Protein AF-A0AAP0M6N7-F1 (afdb_monomer_lite)

Foldseek 3Di:
DVVVVVLVVVVVVLVVCVVVVDPPRDDPVVNVVVVCVVCVPPVVVVVVVVVVVVPDPDPDDPDDDDPDDDDFDDDDPCLDPVNLCVVLVPQLCVLCVVVVVQVVVCVVVVHDDPVVVVVVVSVVVSVVSNVVSVVVSVVVVVCVRVVVVVVD

Organism: NCBI:txid2935761

Sequence (152 aa):
MFPGICFAIFFVLNALIWGEKSSGAVPFGTMFALVFLWFGISVPLVFVGSYIGFRKPAIEDPVKTNKIPRQIPEQPWYMNPIFSILIGGILPFGAIFIELFFILTSIWLHQFYYLFGFLLLVFLILIVTCAEITIVLYYFQLNIIFGFKKLK

Secondary structure (DSSP, 8-state):
-HHHHHHHHHHHHHHHHHHTT-TTPPPHHHHHHHHHHHHHHHHHHHHHHHHHHHHSPP---SSPPPSSPPPPPPPPGGGSHHHHHHHHHHHHHHHHHHHHHHHHHHHHTT-----HHHHHHHHHHHHHHHHHHHHHHHHHHHHHHHHTTS--

Structure (mmCIF, N/CA/C/O backbone):
data_AF-A0AAP0M6N7-F1
#
_entry.id   AF-A0AAP0M6N7-F1
#
loop_
_atom_site.group_PDB
_atom_site.id
_atom_site.type_symbol
_atom_site.label_atom_id
_atom_site.label_alt_id
_atom_site.label_comp_id
_atom_site.label_asym_id
_atom_site.label_entity_id
_atom_site.label_seq_id
_atom_site.pdbx_PDB_ins_code
_atom_site.Cartn_x
_atom_site.Cartn_y
_atom_site.Cartn_z
_atom_site.occupancy
_atom_site.B_iso_or_equiv
_atom_site.auth_seq_id
_atom_site.auth_comp_id
_atom_site.auth_asym_id
_atom_site.auth_atom_id
_atom_site.pdbx_PDB_model_num
ATOM 1 N N . MET A 1 1 ? -5.442 2.916 -11.448 1.00 62.06 1 MET A N 1
ATOM 2 C CA . MET A 1 1 ? -4.661 4.153 -11.691 1.00 62.06 1 MET A CA 1
ATOM 3 C C . MET A 1 1 ? -3.166 3.866 -11.722 1.00 62.06 1 MET A C 1
ATOM 5 O O . MET A 1 1 ? -2.568 4.082 -12.763 1.00 62.06 1 MET A O 1
ATOM 9 N N . PHE A 1 2 ? -2.585 3.299 -10.658 1.00 75.00 2 PHE A N 1
ATOM 10 C CA . PHE A 1 2 ? -1.144 3.015 -10.580 1.00 75.00 2 PHE A CA 1
ATOM 11 C C . PHE A 1 2 ? -0.561 2.204 -11.764 1.00 75.00 2 PHE A C 1
ATOM 13 O O . PHE A 1 2 ? 0.363 2.705 -12.399 1.00 75.00 2 PHE A O 1
ATOM 20 N N . PRO A 1 3 ? -1.125 1.049 -12.182 1.00 80.75 3 PRO A N 1
ATOM 21 C CA . PRO A 1 3 ? -0.503 0.261 -13.254 1.00 80.75 3 PRO A CA 1
ATOM 22 C C . PRO A 1 3 ? -0.597 0.935 -14.633 1.00 80.75 3 PRO A C 1
ATOM 24 O O . PRO A 1 3 ? 0.304 0.794 -15.452 1.00 80.75 3 PRO A O 1
ATOM 27 N N . GLY A 1 4 ? -1.652 1.724 -14.872 1.00 84.69 4 GLY A N 1
ATOM 28 C CA . GLY A 1 4 ? -1.811 2.483 -16.114 1.00 84.69 4 GLY A CA 1
ATOM 29 C C . GLY A 1 4 ? -0.795 3.617 -16.247 1.00 84.69 4 GLY A C 1
ATOM 30 O O . GLY A 1 4 ? -0.264 3.834 -17.331 1.00 84.69 4 GLY A O 1
ATOM 31 N N . ILE A 1 5 ? -0.470 4.295 -15.139 1.00 89.00 5 ILE A N 1
ATOM 32 C CA . ILE A 1 5 ? 0.568 5.337 -15.115 1.00 89.00 5 ILE A CA 1
A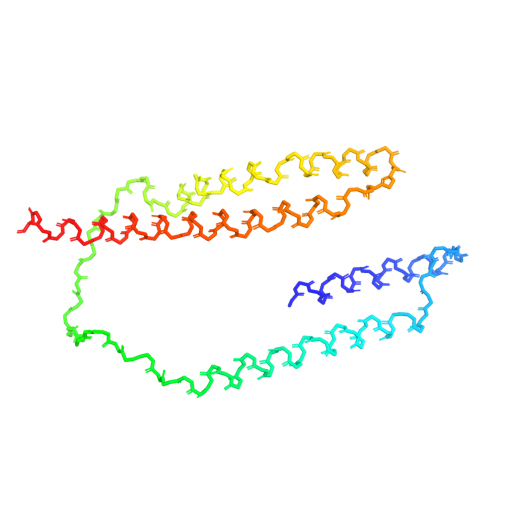TOM 33 C C . ILE A 1 5 ? 1.945 4.713 -15.367 1.00 89.00 5 ILE A C 1
ATOM 35 O O . ILE A 1 5 ? 2.694 5.209 -16.206 1.00 89.00 5 ILE A O 1
ATOM 39 N N . CYS A 1 6 ? 2.261 3.595 -14.705 1.00 86.31 6 CYS A N 1
ATOM 40 C CA . CYS A 1 6 ? 3.510 2.868 -14.939 1.00 86.31 6 CYS A CA 1
ATOM 41 C C . CYS A 1 6 ? 3.644 2.412 -16.397 1.00 86.31 6 CYS A C 1
ATOM 43 O O . CYS A 1 6 ? 4.703 2.593 -16.993 1.00 86.31 6 CYS A O 1
ATOM 45 N N . PHE A 1 7 ? 2.572 1.874 -16.990 1.00 87.38 7 PHE A N 1
ATOM 46 C CA . PHE A 1 7 ? 2.572 1.462 -18.393 1.00 87.38 7 PHE A CA 1
ATOM 47 C C . PHE A 1 7 ? 2.768 2.648 -19.344 1.00 87.38 7 PHE A C 1
ATOM 49 O O . PHE A 1 7 ? 3.532 2.536 -20.296 1.00 87.38 7 PHE A O 1
ATOM 56 N N . ALA A 1 8 ? 2.140 3.797 -19.076 1.00 88.94 8 ALA A N 1
ATOM 57 C CA . ALA A 1 8 ? 2.326 5.002 -19.882 1.00 88.94 8 ALA A CA 1
ATOM 58 C C . ALA A 1 8 ? 3.781 5.499 -19.848 1.00 88.94 8 ALA A C 1
ATOM 60 O O . ALA A 1 8 ? 4.363 5.755 -20.900 1.00 88.94 8 ALA A O 1
ATOM 61 N N . ILE A 1 9 ? 4.392 5.577 -18.659 1.00 90.06 9 ILE A N 1
ATOM 62 C CA . ILE A 1 9 ? 5.808 5.954 -18.507 1.00 90.06 9 ILE A CA 1
ATOM 63 C C . ILE A 1 9 ? 6.705 4.957 -19.248 1.00 90.06 9 ILE A C 1
ATOM 65 O O . ILE A 1 9 ? 7.556 5.361 -20.037 1.00 90.06 9 ILE A O 1
ATOM 69 N N . PHE A 1 10 ? 6.481 3.657 -19.040 1.00 88.69 10 PHE A N 1
ATOM 70 C CA . PHE A 1 10 ? 7.214 2.594 -19.725 1.00 88.69 10 PHE A CA 1
ATOM 71 C C . PHE A 1 10 ? 7.096 2.704 -21.250 1.00 88.69 10 PHE A C 1
ATOM 73 O O . PHE A 1 10 ? 8.098 2.594 -21.949 1.00 88.69 10 PHE A O 1
ATOM 80 N N . PHE A 1 11 ? 5.898 2.973 -21.770 1.00 89.38 11 PHE A N 1
ATOM 81 C CA . PHE A 1 11 ? 5.654 3.119 -23.201 1.00 89.38 11 PHE A CA 1
ATOM 82 C C . PHE A 1 11 ? 6.418 4.306 -23.796 1.00 89.38 11 PHE A C 1
ATOM 84 O O . PHE A 1 11 ? 7.072 4.146 -24.825 1.00 89.38 11 PHE A O 1
ATOM 91 N N . VAL A 1 12 ? 6.393 5.473 -23.138 1.00 91.06 12 VAL A N 1
ATOM 92 C CA . VAL A 1 12 ? 7.145 6.657 -23.593 1.00 91.06 12 VAL A CA 1
ATOM 93 C C . VAL A 1 12 ? 8.647 6.381 -23.586 1.00 91.06 12 VAL A C 1
ATOM 95 O O . VAL A 1 12 ? 9.319 6.638 -24.582 1.00 91.06 12 VAL A O 1
ATOM 98 N N . LEU A 1 13 ? 9.174 5.810 -22.500 1.00 89.44 13 LEU A N 1
ATOM 99 C CA . LEU A 1 13 ? 10.590 5.453 -22.413 1.00 89.44 13 LEU A CA 1
ATOM 100 C C . LEU A 1 13 ? 10.980 4.441 -23.497 1.00 89.44 13 LEU A C 1
ATOM 102 O O . LEU A 1 13 ? 11.992 4.620 -24.169 1.00 89.44 13 LEU A O 1
ATOM 106 N N . ASN A 1 14 ? 10.161 3.415 -23.732 1.00 89.81 14 ASN A N 1
ATOM 107 C CA . ASN A 1 14 ? 10.451 2.413 -24.753 1.00 89.81 14 ASN A CA 1
ATOM 108 C C . ASN A 1 14 ? 10.357 2.976 -26.182 1.00 89.81 14 ASN A C 1
ATOM 110 O O . ASN A 1 14 ? 11.112 2.548 -27.052 1.00 89.81 14 ASN A O 1
ATOM 114 N N . ALA A 1 15 ? 9.491 3.965 -26.426 1.00 87.31 15 ALA A N 1
ATOM 115 C CA . ALA A 1 15 ? 9.431 4.675 -27.703 1.00 87.31 15 ALA A CA 1
ATOM 116 C C . ALA A 1 15 ? 10.715 5.476 -27.987 1.00 87.31 15 ALA A C 1
ATOM 118 O O . ALA A 1 15 ? 11.200 5.464 -29.118 1.00 87.31 15 ALA A O 1
ATOM 119 N N . LEU A 1 16 ? 11.307 6.108 -26.965 1.00 89.38 16 LEU A N 1
ATOM 120 C CA . LEU A 1 16 ? 12.603 6.791 -27.091 1.00 89.38 16 LEU A CA 1
ATOM 121 C C . LEU A 1 16 ? 13.735 5.798 -27.397 1.00 89.38 16 LEU A C 1
ATOM 123 O O . LEU A 1 16 ? 14.536 6.027 -28.299 1.00 89.38 16 LEU A O 1
ATOM 127 N N . ILE A 1 17 ? 13.758 4.657 -26.703 1.00 87.62 17 ILE A N 1
ATOM 128 C CA . ILE A 1 17 ? 14.767 3.598 -26.894 1.00 87.62 17 ILE A CA 1
ATOM 129 C C . ILE A 1 17 ? 14.670 2.975 -28.300 1.00 87.62 17 ILE A C 1
ATOM 131 O O . ILE A 1 17 ? 15.696 2.637 -28.897 1.00 87.62 17 ILE A O 1
ATOM 135 N N . TRP A 1 18 ? 13.460 2.864 -28.864 1.00 86.69 18 TRP A N 1
ATOM 136 C CA . TRP A 1 18 ? 13.269 2.469 -30.265 1.00 86.69 18 TRP A CA 1
ATOM 137 C C . TRP A 1 18 ? 13.862 3.472 -31.257 1.00 86.69 18 TRP A C 1
ATOM 139 O O . TRP A 1 18 ? 14.434 3.045 -32.261 1.00 86.69 18 TRP A O 1
ATOM 149 N N . GLY A 1 19 ? 13.759 4.776 -30.980 1.00 84.69 19 GLY A N 1
ATOM 150 C CA . GLY A 1 19 ? 14.368 5.827 -31.804 1.00 84.69 19 GLY A CA 1
ATOM 151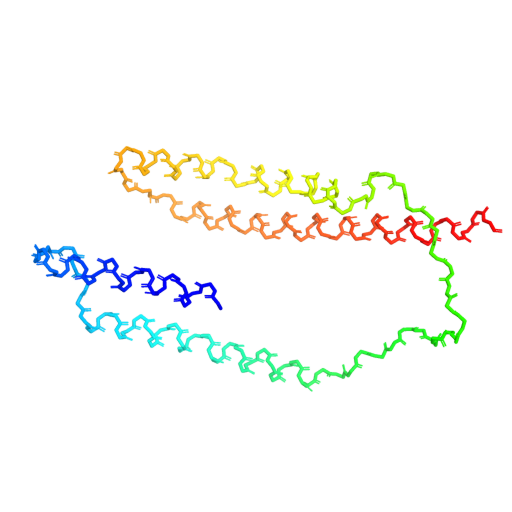 C C . GLY A 1 19 ? 15.889 5.686 -31.910 1.00 84.69 19 GLY A C 1
ATOM 152 O O . GLY A 1 19 ? 16.446 5.7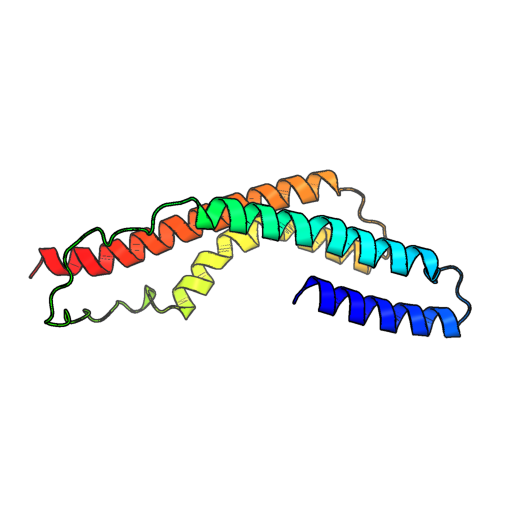97 -33.001 1.00 84.69 19 GLY A O 1
ATOM 153 N N . GLU A 1 20 ? 16.535 5.317 -30.804 1.00 86.62 20 GLU A N 1
ATOM 154 C CA . GLU A 1 20 ? 17.985 5.081 -30.714 1.00 86.62 20 GLU A CA 1
ATOM 155 C C . GLU A 1 20 ? 18.429 3.701 -31.246 1.00 86.62 20 GLU A C 1
ATOM 157 O O . GLU A 1 20 ? 19.606 3.353 -31.168 1.00 86.62 20 GLU A O 1
ATOM 162 N N . LYS A 1 21 ? 17.505 2.882 -31.780 1.00 81.06 21 LYS A N 1
ATOM 163 C CA . LYS A 1 21 ? 17.762 1.506 -32.267 1.00 81.06 21 LYS A CA 1
ATOM 164 C C . LYS A 1 21 ? 18.503 0.618 -31.255 1.00 81.06 21 LYS A C 1
ATOM 166 O O . LYS A 1 21 ? 19.265 -0.272 -31.634 1.00 81.06 21 LYS A O 1
ATOM 171 N N . SER A 1 22 ? 18.277 0.847 -29.966 1.00 79.31 22 SER A N 1
ATOM 172 C CA . SER A 1 22 ? 18.938 0.092 -28.905 1.00 79.31 22 SER A CA 1
ATOM 173 C C . SER A 1 22 ? 18.397 -1.339 -28.819 1.00 79.31 22 SER A C 1
ATOM 175 O O . SER A 1 22 ? 17.194 -1.578 -28.938 1.00 79.31 22 SER A O 1
ATOM 177 N N . SER A 1 23 ? 19.280 -2.304 -28.551 1.00 76.25 23 SER A N 1
ATOM 178 C CA . SER A 1 23 ? 18.926 -3.713 -28.317 1.00 76.25 23 SER A CA 1
ATOM 179 C C . SER A 1 23 ? 18.119 -3.936 -27.032 1.00 76.25 23 SER A C 1
ATOM 181 O O . SER A 1 23 ? 17.545 -5.006 -26.850 1.00 76.25 23 SER A O 1
ATOM 183 N N . GLY A 1 24 ? 18.043 -2.926 -26.158 1.00 76.31 24 GLY A N 1
ATOM 184 C CA . GLY A 1 24 ? 17.190 -2.928 -24.968 1.00 76.31 24 GLY A CA 1
ATOM 185 C C . GLY A 1 24 ? 15.724 -2.583 -25.243 1.00 76.31 24 GLY A C 1
ATOM 186 O O . GLY A 1 24 ? 14.928 -2.571 -24.306 1.00 76.31 24 GLY A O 1
ATOM 187 N N . ALA A 1 25 ? 15.351 -2.278 -26.491 1.00 86.19 25 ALA A N 1
ATOM 188 C CA . ALA A 1 25 ? 13.978 -1.928 -26.822 1.00 86.19 25 ALA A CA 1
ATOM 189 C C . ALA A 1 25 ? 13.058 -3.153 -26.766 1.00 86.19 25 ALA A C 1
ATOM 191 O O . ALA A 1 25 ? 13.267 -4.159 -27.447 1.00 86.19 25 ALA A O 1
ATOM 192 N N . VAL A 1 26 ? 11.987 -3.047 -25.989 1.00 85.50 26 VAL A N 1
ATOM 193 C CA . VAL A 1 26 ? 10.991 -4.107 -25.855 1.00 85.50 26 VAL A CA 1
ATOM 194 C C . VAL A 1 26 ? 10.150 -4.173 -27.139 1.00 85.50 26 VAL A C 1
ATOM 196 O O . VAL A 1 26 ? 9.603 -3.144 -27.537 1.00 85.50 26 VAL A O 1
ATOM 199 N N . PRO A 1 27 ? 10.035 -5.335 -27.813 1.00 87.00 27 PRO A N 1
ATOM 200 C CA . PRO A 1 27 ? 9.299 -5.454 -29.071 1.00 87.00 27 PRO A CA 1
ATOM 201 C C . PRO A 1 27 ? 7.787 -5.236 -28.896 1.00 87.00 27 PRO A C 1
ATOM 203 O O . PRO A 1 27 ? 7.214 -5.448 -27.831 1.00 87.00 27 PRO A O 1
ATOM 206 N N . PHE A 1 28 ? 7.095 -4.846 -29.969 1.00 83.81 28 PHE A N 1
ATOM 207 C CA . PHE A 1 28 ? 5.667 -4.504 -29.894 1.00 83.81 28 PHE A CA 1
ATOM 208 C C . PHE A 1 28 ? 4.792 -5.674 -29.401 1.00 83.81 28 PHE A C 1
ATOM 210 O O . PHE A 1 28 ? 3.847 -5.478 -28.639 1.00 83.81 28 PHE A O 1
ATOM 217 N N . GLY A 1 29 ? 5.144 -6.912 -29.767 1.00 86.56 29 GLY A N 1
ATOM 218 C CA . GLY A 1 29 ? 4.419 -8.107 -29.327 1.00 86.56 29 GLY A CA 1
ATOM 219 C C . GLY A 1 29 ? 4.446 -8.322 -27.809 1.00 86.56 29 GLY A C 1
ATOM 220 O O . GLY A 1 29 ? 3.427 -8.687 -27.224 1.00 86.56 29 GLY A O 1
ATOM 221 N N . THR A 1 30 ? 5.569 -8.042 -27.142 1.00 88.50 30 THR A N 1
ATOM 222 C CA . THR A 1 30 ? 5.660 -8.169 -25.678 1.00 88.50 30 THR A CA 1
ATOM 223 C C . THR A 1 30 ? 4.922 -7.038 -24.969 1.00 88.50 30 THR A C 1
ATOM 225 O O . THR A 1 30 ? 4.333 -7.287 -23.921 1.00 88.50 30 THR A O 1
ATOM 228 N N . MET A 1 31 ? 4.843 -5.833 -25.548 1.00 86.12 31 MET A N 1
ATOM 229 C CA . MET A 1 31 ? 3.961 -4.780 -25.019 1.00 86.12 31 MET A CA 1
ATOM 230 C C . MET A 1 31 ? 2.498 -5.221 -25.001 1.00 86.12 31 MET A C 1
ATOM 232 O O . MET A 1 31 ? 1.811 -5.053 -23.995 1.00 86.12 31 MET A O 1
ATOM 236 N N . PHE A 1 32 ? 2.027 -5.812 -26.100 1.00 87.75 32 PHE A N 1
ATOM 237 C CA . PHE A 1 32 ? 0.661 -6.316 -26.187 1.00 87.75 32 PHE A CA 1
ATOM 238 C C . PHE A 1 32 ? 0.412 -7.441 -25.175 1.00 87.75 32 PHE A C 1
ATOM 240 O O . PHE A 1 32 ? -0.608 -7.434 -24.488 1.00 87.75 32 PHE A O 1
ATOM 247 N N . ALA A 1 33 ? 1.376 -8.355 -25.016 1.00 89.94 33 ALA A N 1
ATOM 248 C CA . ALA A 1 33 ? 1.315 -9.411 -24.009 1.00 89.94 33 ALA A CA 1
ATOM 249 C C . ALA A 1 33 ? 1.239 -8.855 -22.576 1.00 89.94 33 ALA A C 1
ATOM 251 O O . ALA A 1 33 ? 0.458 -9.362 -21.775 1.00 89.94 33 ALA A O 1
ATOM 252 N N . LEU A 1 34 ? 1.987 -7.792 -22.254 1.00 86.88 34 LEU A N 1
ATOM 253 C CA . LEU A 1 34 ? 1.933 -7.133 -20.942 1.00 86.88 34 LEU A CA 1
ATOM 254 C C . LEU A 1 34 ? 0.556 -6.521 -20.660 1.00 86.88 34 LEU A C 1
ATOM 256 O O . LEU A 1 34 ? 0.030 -6.683 -19.559 1.00 86.88 34 LEU A O 1
ATOM 260 N N . VAL A 1 35 ? -0.054 -5.863 -21.650 1.00 88.06 35 VAL A N 1
ATOM 261 C CA . VAL A 1 35 ? -1.419 -5.322 -21.529 1.00 88.06 35 VAL A CA 1
ATOM 262 C C . VAL A 1 35 ? -2.424 -6.452 -21.316 1.00 88.06 35 VAL A C 1
ATOM 264 O O . VAL A 1 35 ? -3.243 -6.385 -20.398 1.00 88.06 35 VAL A O 1
ATOM 267 N N . PHE A 1 36 ? -2.338 -7.516 -22.115 1.00 90.62 36 PHE A N 1
ATOM 268 C CA . PHE A 1 36 ? -3.220 -8.676 -21.989 1.00 90.62 36 PHE A CA 1
ATOM 269 C C . PHE A 1 36 ? -3.078 -9.380 -20.643 1.00 90.62 36 PHE A C 1
ATOM 271 O O . PHE A 1 36 ? -4.085 -9.722 -20.035 1.00 90.62 36 PHE A O 1
ATOM 278 N N . LEU A 1 37 ? -1.854 -9.561 -20.150 1.00 90.12 37 LEU A N 1
ATOM 279 C CA . LEU A 1 37 ? -1.593 -10.133 -18.831 1.00 90.12 37 LEU A CA 1
ATOM 280 C C . LEU A 1 37 ? -2.182 -9.246 -17.726 1.00 90.12 37 LEU A C 1
ATOM 282 O O . LEU A 1 37 ? -2.849 -9.739 -16.817 1.00 90.12 37 LEU A O 1
ATOM 286 N N . TRP A 1 38 ? -1.990 -7.929 -17.827 1.00 87.44 38 TRP A N 1
ATOM 287 C CA . TRP A 1 38 ? -2.508 -6.981 -16.847 1.00 87.44 38 TRP A CA 1
ATOM 288 C C . TRP A 1 38 ? -4.042 -7.006 -16.767 1.00 87.44 38 TRP A C 1
ATOM 290 O O . TRP A 1 38 ? -4.594 -7.185 -15.674 1.00 87.44 38 TRP A O 1
ATOM 300 N N . PHE A 1 39 ? -4.744 -6.874 -17.896 1.00 89.81 39 PHE A N 1
ATOM 301 C CA . PHE A 1 39 ? -6.209 -6.956 -17.919 1.00 89.81 39 PHE A CA 1
ATOM 302 C C . PHE A 1 39 ? -6.707 -8.370 -17.609 1.00 89.81 39 PHE A C 1
ATOM 304 O O . PHE A 1 39 ? -7.667 -8.525 -16.856 1.00 89.81 39 PHE A O 1
ATOM 311 N N . GLY A 1 40 ? -6.026 -9.393 -18.121 1.00 91.88 40 GLY A N 1
ATOM 312 C CA . GLY A 1 40 ? -6.360 -10.803 -17.937 1.00 91.88 40 GLY A CA 1
ATOM 313 C C . GLY A 1 40 ? -6.309 -11.264 -16.485 1.00 91.88 40 GLY A C 1
ATOM 314 O O . GLY A 1 40 ? -7.045 -12.172 -16.130 1.00 91.88 40 GLY A O 1
ATOM 315 N N . ILE A 1 41 ? -5.511 -10.620 -15.628 1.00 91.06 41 ILE A N 1
ATOM 316 C CA . ILE A 1 41 ? -5.520 -10.870 -14.178 1.00 91.06 41 ILE A CA 1
ATOM 317 C C . ILE A 1 41 ? -6.483 -9.910 -13.467 1.00 91.06 41 ILE A C 1
ATOM 319 O O . ILE A 1 41 ? -7.294 -10.336 -12.644 1.00 91.06 41 ILE A O 1
ATOM 323 N N . SER A 1 42 ? -6.428 -8.612 -13.781 1.00 88.81 42 SER A N 1
ATOM 324 C CA . SER A 1 42 ? -7.169 -7.593 -13.022 1.00 88.81 42 SER A CA 1
ATOM 325 C C . SER A 1 42 ? -8.684 -7.710 -13.190 1.00 88.81 42 SER A C 1
ATOM 327 O O . SER A 1 42 ? -9.420 -7.611 -12.210 1.00 88.81 42 SER A O 1
ATOM 329 N N . VAL A 1 43 ? -9.164 -7.920 -14.419 1.00 91.38 43 VAL A N 1
ATOM 330 C CA . VAL A 1 43 ? -10.601 -7.984 -14.730 1.00 91.38 43 VAL A CA 1
ATOM 331 C C . VAL A 1 43 ? -11.289 -9.151 -14.017 1.00 91.38 43 VAL A C 1
ATOM 333 O O . VAL A 1 43 ? -12.257 -8.890 -13.298 1.00 91.38 43 VAL A O 1
ATOM 336 N N . PRO A 1 44 ? -10.823 -10.413 -14.132 1.00 93.38 44 PRO A N 1
ATOM 337 C CA . PRO A 1 44 ? -11.465 -11.507 -13.413 1.00 93.38 44 PRO A CA 1
ATOM 338 C C . PRO A 1 44 ? -11.344 -11.346 -11.901 1.00 93.38 44 PRO A C 1
ATOM 340 O O . PRO A 1 44 ? -12.301 -11.649 -11.200 1.00 93.38 44 PRO A O 1
ATOM 343 N N . LEU A 1 45 ? -10.232 -10.814 -11.382 1.00 91.81 45 LEU A N 1
ATOM 344 C CA . LEU A 1 45 ? -10.084 -10.594 -9.943 1.00 91.81 45 LEU A CA 1
ATOM 345 C C . LEU A 1 45 ? -11.117 -9.588 -9.405 1.00 91.81 45 LEU A C 1
ATOM 347 O O . LEU A 1 45 ? -11.741 -9.839 -8.375 1.00 91.81 45 LEU A O 1
ATOM 351 N N . VAL A 1 46 ? -11.355 -8.484 -10.123 1.00 92.25 46 VAL A N 1
ATOM 352 C CA . VAL A 1 46 ? -12.404 -7.504 -9.785 1.00 92.25 46 VAL A CA 1
ATOM 353 C C . VAL A 1 46 ? -13.797 -8.120 -9.919 1.00 92.25 46 VAL A C 1
ATOM 355 O O . VAL A 1 46 ? -14.658 -7.894 -9.065 1.00 92.25 46 VAL A O 1
ATOM 358 N N . PHE A 1 47 ? -14.033 -8.930 -10.953 1.00 94.31 47 PHE A N 1
ATOM 359 C CA . PHE A 1 47 ? -15.316 -9.604 -11.140 1.00 94.31 47 PHE A CA 1
ATOM 360 C C . PHE A 1 47 ? -15.601 -10.612 -10.017 1.00 94.31 47 PHE A C 1
ATOM 362 O O . PHE A 1 47 ? -16.682 -10.601 -9.440 1.00 94.31 47 PHE A O 1
ATOM 369 N N . VAL A 1 48 ? -14.614 -11.423 -9.628 1.00 95.12 48 VAL A N 1
ATOM 370 C CA . VAL A 1 48 ? -14.716 -12.352 -8.492 1.00 95.12 48 VAL A CA 1
ATOM 371 C C . VAL A 1 48 ? -14.944 -11.588 -7.188 1.00 95.12 48 VAL A C 1
ATOM 373 O O . VAL A 1 48 ? -15.848 -11.931 -6.426 1.00 95.12 48 VAL A O 1
ATOM 376 N N . GLY A 1 49 ? -14.174 -10.524 -6.941 1.00 92.69 49 GLY A N 1
ATOM 377 C CA . GLY A 1 49 ? -14.320 -9.695 -5.744 1.00 92.69 49 GLY A CA 1
ATOM 378 C C . GLY A 1 49 ? -15.705 -9.053 -5.638 1.00 92.69 49 GLY A C 1
ATOM 379 O O . GLY A 1 49 ? -16.339 -9.121 -4.585 1.00 92.69 49 GLY A O 1
ATOM 380 N N . SER A 1 50 ? -16.211 -8.491 -6.738 1.00 93.12 50 SER A N 1
ATOM 381 C CA . SER A 1 50 ? -17.555 -7.903 -6.788 1.00 93.12 50 SER A CA 1
ATOM 382 C C . SER A 1 50 ? -18.653 -8.957 -6.656 1.00 93.12 50 SER A C 1
ATOM 384 O O . SER A 1 50 ? -19.566 -8.764 -5.860 1.00 93.12 50 SER A O 1
ATOM 386 N N . TYR A 1 51 ? -18.544 -10.101 -7.338 1.00 94.81 51 TYR A N 1
ATOM 387 C CA . TYR A 1 51 ? -19.499 -11.206 -7.221 1.00 94.81 51 TYR A CA 1
ATOM 388 C C . TYR A 1 51 ? -19.629 -11.703 -5.774 1.00 94.81 51 TYR A C 1
ATOM 390 O O . TYR A 1 51 ? -20.739 -11.875 -5.272 1.00 94.81 51 TYR A O 1
ATOM 398 N N . ILE A 1 52 ? -18.505 -11.886 -5.073 1.00 94.44 52 ILE A N 1
ATOM 399 C CA . ILE A 1 52 ? -18.508 -12.258 -3.650 1.00 94.44 52 ILE A CA 1
ATOM 400 C C . ILE A 1 52 ? -19.094 -11.125 -2.798 1.00 94.44 52 ILE A C 1
ATOM 402 O O . ILE A 1 52 ? -19.880 -11.392 -1.891 1.00 94.44 52 ILE A O 1
ATOM 406 N N . GLY A 1 53 ? -18.742 -9.871 -3.095 1.00 89.88 53 GLY A N 1
ATOM 407 C CA . GLY A 1 53 ? -19.247 -8.688 -2.397 1.00 89.88 53 GLY A CA 1
ATOM 408 C C . GLY A 1 53 ? -20.768 -8.549 -2.469 1.00 89.88 53 GLY A C 1
ATOM 409 O O . GLY A 1 53 ? -21.405 -8.383 -1.435 1.00 89.88 53 GLY A O 1
ATOM 410 N N . PHE A 1 54 ? -21.361 -8.703 -3.656 1.00 90.06 54 PHE A N 1
ATOM 411 C CA . PHE A 1 54 ? -22.812 -8.597 -3.866 1.00 90.06 54 PHE A CA 1
ATOM 412 C C . PHE A 1 54 ? -23.615 -9.741 -3.242 1.00 90.06 54 PHE A C 1
ATOM 414 O O . PHE A 1 54 ? -24.806 -9.584 -2.986 1.00 90.06 54 PHE A O 1
ATOM 421 N N . ARG A 1 55 ? -22.987 -10.895 -2.990 1.00 88.94 55 ARG A N 1
ATOM 422 C CA . ARG A 1 55 ? -23.633 -12.018 -2.295 1.00 88.94 55 ARG A CA 1
ATOM 423 C C . ARG A 1 55 ? -23.640 -11.864 -0.778 1.00 88.94 55 ARG A C 1
ATOM 425 O O . ARG A 1 55 ? -24.357 -12.613 -0.115 1.00 88.94 55 ARG A O 1
ATOM 432 N N . LYS A 1 56 ? -22.845 -10.949 -0.214 1.00 88.06 56 LYS A N 1
ATOM 433 C CA . LYS A 1 56 ? -22.896 -10.671 1.222 1.00 88.06 56 LYS A CA 1
ATOM 434 C C . LYS A 1 56 ? -24.126 -9.810 1.526 1.00 88.06 56 LYS A C 1
ATOM 436 O O . LYS A 1 56 ? -24.382 -8.859 0.789 1.00 88.06 56 LYS A O 1
ATOM 441 N N . PRO A 1 57 ? -24.887 -10.126 2.590 1.00 86.38 57 PRO A N 1
ATOM 442 C CA . PRO A 1 57 ? -25.980 -9.265 3.021 1.00 86.38 57 PRO A CA 1
ATOM 443 C C . PRO A 1 57 ? -25.439 -7.869 3.337 1.00 86.38 57 PRO A C 1
ATOM 445 O O . PRO A 1 57 ? -24.290 -7.726 3.771 1.00 86.38 57 PRO A O 1
ATOM 448 N N . ALA A 1 58 ? -26.268 -6.848 3.111 1.00 82.19 58 ALA A N 1
ATOM 449 C CA . ALA A 1 58 ? -25.943 -5.495 3.535 1.00 82.19 58 ALA A CA 1
ATOM 450 C C . ALA A 1 58 ? -25.617 -5.517 5.033 1.00 82.19 58 ALA A C 1
ATOM 452 O O . ALA A 1 58 ? -26.330 -6.146 5.814 1.00 82.19 58 ALA A O 1
ATOM 453 N N . ILE A 1 59 ? -24.511 -4.877 5.417 1.00 81.19 59 ILE A N 1
ATOM 454 C CA . ILE A 1 59 ? -24.158 -4.735 6.827 1.00 81.19 59 ILE A CA 1
ATOM 455 C C . ILE A 1 59 ? -25.268 -3.905 7.466 1.00 81.19 59 ILE A C 1
ATOM 457 O O . ILE A 1 59 ? -25.425 -2.729 7.145 1.00 81.19 59 ILE A O 1
ATOM 461 N N . GLU A 1 60 ? -26.062 -4.542 8.322 1.00 81.81 60 GLU A N 1
ATOM 462 C CA . GLU A 1 60 ? -27.046 -3.839 9.131 1.00 81.81 60 GLU A CA 1
ATOM 463 C C . GLU A 1 60 ? -26.313 -3.001 10.176 1.00 81.81 60 GLU A C 1
ATOM 465 O O . GLU A 1 60 ? -25.335 -3.452 10.785 1.00 81.81 60 GLU A O 1
ATOM 470 N N . ASP A 1 61 ? -26.781 -1.771 10.379 1.00 78.88 61 ASP A N 1
ATOM 471 C CA . ASP A 1 61 ? -26.213 -0.907 11.399 1.00 78.88 61 ASP A CA 1
ATOM 472 C C . ASP A 1 61 ? -26.346 -1.594 12.766 1.00 78.88 61 ASP A C 1
ATOM 474 O O . ASP A 1 61 ? -27.457 -1.934 13.184 1.00 78.88 61 ASP A O 1
ATOM 478 N N . PRO A 1 62 ? -25.243 -1.772 13.516 1.00 78.38 62 PRO A N 1
ATOM 479 C CA . PRO A 1 62 ? -25.255 -2.537 14.763 1.00 7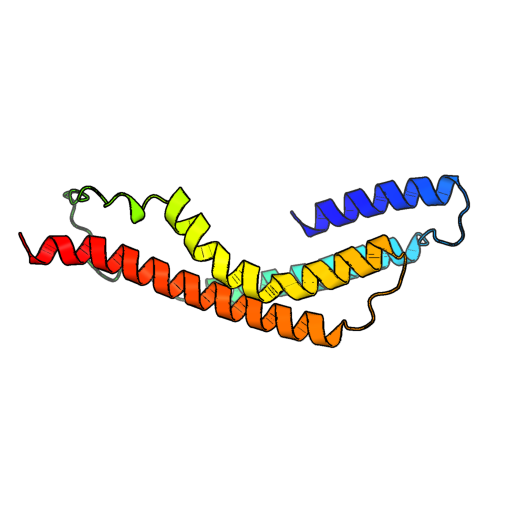8.38 62 PRO A CA 1
ATOM 480 C C . PRO A 1 62 ? -26.109 -1.882 15.860 1.00 78.38 62 PRO A C 1
ATOM 482 O O . PRO A 1 62 ? -26.323 -2.469 16.920 1.00 78.38 62 PRO A O 1
ATOM 485 N N . VAL A 1 63 ? -26.579 -0.650 15.640 1.00 76.88 63 VAL A N 1
ATOM 486 C CA . VAL A 1 63 ? -27.391 0.123 16.576 1.00 76.88 63 VAL A CA 1
ATOM 487 C C . VAL A 1 63 ? -28.388 1.015 15.839 1.00 76.88 63 VAL A C 1
ATOM 489 O O . VAL A 1 63 ? -28.085 1.596 14.800 1.00 76.88 63 VAL A O 1
ATOM 492 N N . LYS A 1 64 ? -29.566 1.215 16.441 1.00 75.31 64 LYS A N 1
ATOM 493 C CA . LYS A 1 64 ? -30.529 2.225 15.984 1.00 75.31 64 LYS A CA 1
ATOM 494 C C . LYS A 1 64 ? -29.898 3.619 16.081 1.00 75.31 64 LYS A C 1
ATOM 496 O O . LYS A 1 64 ? -29.480 4.043 17.162 1.00 75.31 64 LYS A O 1
ATOM 501 N N . THR A 1 65 ? -29.849 4.346 14.969 1.00 72.50 65 THR A N 1
ATOM 502 C CA . THR A 1 65 ? -29.333 5.719 14.930 1.00 72.50 65 THR A CA 1
ATOM 503 C C . THR A 1 65 ? -30.264 6.660 15.695 1.00 72.50 65 THR A C 1
ATOM 505 O O . THR A 1 65 ? -31.466 6.709 15.434 1.00 72.50 65 THR A O 1
ATOM 508 N N . ASN A 1 66 ? -29.718 7.437 16.631 1.00 73.69 66 ASN A N 1
ATOM 509 C CA . ASN A 1 66 ? -30.464 8.504 17.297 1.00 73.69 66 ASN A CA 1
ATOM 510 C C . ASN A 1 66 ? -30.549 9.735 16.381 1.00 73.69 66 ASN A C 1
ATOM 512 O O . ASN A 1 66 ? -29.551 10.110 15.773 1.00 73.69 66 ASN A O 1
ATOM 516 N N . LYS A 1 67 ? -31.716 10.391 16.317 1.00 78.88 67 LYS A N 1
ATOM 517 C CA . LYS A 1 67 ? -31.924 11.599 15.489 1.00 78.88 67 LYS A CA 1
ATOM 518 C C . LYS A 1 67 ? -31.185 12.838 16.014 1.00 78.88 67 LYS A C 1
ATOM 520 O O . LYS A 1 67 ? -31.028 13.806 15.281 1.00 78.88 67 LYS A O 1
ATOM 525 N N . ILE A 1 68 ? -30.747 12.814 17.274 1.00 77.88 68 ILE A N 1
ATOM 526 C CA . ILE A 1 68 ? -29.971 13.894 17.886 1.00 77.88 68 ILE A CA 1
ATOM 527 C C . ILE A 1 68 ? -28.479 13.594 17.666 1.00 77.88 68 ILE A C 1
ATOM 529 O O . ILE A 1 68 ? -28.000 12.567 18.167 1.00 77.88 68 ILE A O 1
ATOM 533 N N . PRO A 1 69 ? -27.734 14.451 16.938 1.00 72.81 69 PRO A N 1
ATOM 534 C CA . PRO A 1 69 ? -26.308 14.256 16.727 1.00 72.81 69 PRO A CA 1
ATOM 535 C C . PRO A 1 69 ? -25.582 14.320 18.071 1.00 72.81 69 PRO A C 1
ATOM 537 O O . PRO A 1 69 ? -25.770 15.235 18.872 1.00 72.81 69 PRO A O 1
ATOM 540 N N . ARG A 1 70 ? -24.751 13.315 18.339 1.00 69.75 70 ARG A N 1
ATOM 541 C CA . ARG A 1 70 ? -23.913 13.295 19.540 1.00 69.75 70 ARG A CA 1
ATOM 542 C C . ARG A 1 70 ? -22.811 14.343 19.386 1.00 69.75 70 ARG A C 1
ATOM 544 O O . ARG A 1 70 ? -22.142 14.364 18.358 1.00 69.75 70 ARG A O 1
ATOM 551 N N . GLN A 1 71 ? -22.595 15.161 20.413 1.00 73.06 71 GLN A N 1
ATOM 552 C CA . GLN A 1 71 ? -21.446 16.066 20.454 1.00 73.06 71 GLN A CA 1
ATOM 553 C C . GLN A 1 71 ? -20.148 15.246 20.501 1.00 73.06 71 GLN A C 1
ATOM 555 O O . GLN A 1 71 ? -20.021 14.319 21.307 1.00 73.06 71 GLN A O 1
ATOM 560 N N . ILE A 1 72 ? -19.216 15.561 19.599 1.00 73.44 72 ILE A N 1
ATOM 561 C CA . ILE A 1 72 ? -17.891 14.939 19.535 1.00 73.44 72 ILE A CA 1
ATOM 562 C C . ILE A 1 72 ? -17.000 15.693 20.531 1.00 73.44 72 ILE A C 1
ATOM 564 O O . ILE A 1 72 ? -16.915 16.918 20.430 1.00 73.44 72 ILE A O 1
ATOM 568 N N . PRO A 1 73 ? -16.381 15.010 21.509 1.00 79.31 73 PRO A N 1
ATOM 569 C CA . PRO A 1 73 ? -15.478 15.665 22.447 1.00 79.31 73 PRO A CA 1
ATOM 570 C C . PRO A 1 73 ? -14.241 16.201 21.717 1.00 79.31 73 PRO A C 1
ATOM 572 O O . PRO A 1 73 ? -13.828 15.646 20.696 1.00 79.31 73 PRO A O 1
ATOM 575 N N . GLU A 1 74 ? -13.630 17.253 22.259 1.00 80.06 74 GLU A N 1
ATOM 576 C CA . GLU A 1 74 ? -12.351 17.748 21.749 1.00 80.06 74 GLU A CA 1
ATOM 577 C C . GLU A 1 74 ? -11.288 16.650 21.852 1.00 80.06 74 GLU A C 1
ATOM 579 O O . GLU A 1 74 ? -11.094 16.035 22.905 1.00 80.06 74 GLU A O 1
ATOM 584 N N . GLN A 1 75 ? -10.634 16.364 20.727 1.00 76.25 75 GLN A N 1
ATOM 585 C CA . GLN A 1 75 ? -9.615 15.328 20.660 1.00 76.25 75 GLN A CA 1
ATOM 586 C C . GLN A 1 75 ? -8.277 15.863 21.187 1.00 76.25 75 GLN A C 1
ATOM 588 O O . GLN A 1 75 ? -7.915 17.005 20.899 1.00 76.25 75 GLN A O 1
ATOM 593 N N . PRO A 1 76 ? -7.509 15.047 21.928 1.00 82.38 76 PRO A N 1
ATOM 594 C CA . PRO A 1 76 ? -6.186 15.439 22.387 1.00 82.38 76 PRO A CA 1
ATOM 595 C C . PRO A 1 76 ? -5.218 15.624 21.208 1.00 82.38 76 PRO A C 1
ATOM 597 O O . PRO A 1 76 ? -5.342 14.978 20.169 1.00 82.38 76 PRO A O 1
ATOM 600 N N . TRP A 1 77 ? -4.209 16.476 21.390 1.00 82.62 77 TRP A N 1
ATOM 601 C CA . TRP A 1 77 ? -3.269 16.894 20.339 1.00 82.62 77 TRP A CA 1
ATOM 602 C C . TRP A 1 77 ? -2.563 15.735 19.609 1.00 82.62 77 TRP A C 1
ATOM 604 O O . TRP A 1 77 ? -2.348 15.811 18.401 1.00 82.62 77 TRP A O 1
ATOM 614 N N . TYR A 1 78 ? -2.242 14.646 20.312 1.00 80.12 78 TYR A N 1
ATOM 615 C CA . TYR A 1 78 ? -1.560 13.475 19.747 1.00 80.12 78 TYR A CA 1
ATOM 616 C C . TYR A 1 78 ? -2.468 12.611 18.854 1.00 80.12 78 TYR A C 1
ATOM 618 O O . TYR A 1 78 ? -1.977 11.738 18.148 1.00 80.12 78 TYR A O 1
ATOM 626 N N . MET A 1 79 ? -3.782 12.856 18.847 1.00 80.25 79 MET A N 1
ATOM 627 C CA . MET A 1 79 ? -4.734 12.217 17.928 1.00 80.25 79 MET A CA 1
ATOM 628 C C . MET A 1 79 ? -4.957 13.018 16.644 1.00 80.25 79 MET A C 1
ATOM 630 O O . MET A 1 79 ? -5.762 12.626 15.801 1.00 80.25 79 MET A O 1
ATOM 634 N N . ASN A 1 80 ? -4.242 14.131 16.459 1.00 85.69 80 ASN A N 1
ATOM 635 C CA . ASN A 1 80 ? -4.298 14.855 15.201 1.00 85.69 80 ASN A CA 1
ATOM 636 C C . ASN A 1 80 ? -3.872 13.914 14.050 1.00 85.69 80 ASN A C 1
ATOM 638 O O . ASN A 1 80 ? -2.839 13.242 14.181 1.00 85.69 80 ASN A O 1
ATOM 642 N N . PRO A 1 81 ? -4.623 13.859 12.930 1.00 84.38 81 PRO A N 1
ATOM 643 C CA . PRO A 1 81 ? -4.339 12.950 11.821 1.00 84.38 81 PRO A CA 1
ATOM 644 C C . PRO A 1 81 ? -2.887 13.002 11.352 1.00 84.38 81 PRO A C 1
ATOM 646 O O . PRO A 1 81 ? -2.286 11.965 11.097 1.00 84.38 81 PRO A O 1
ATOM 649 N N . ILE A 1 82 ? -2.290 14.195 11.313 1.00 88.38 82 ILE A N 1
ATOM 650 C CA . ILE A 1 82 ? -0.901 14.380 10.877 1.00 88.38 82 ILE A CA 1
ATOM 651 C C . ILE A 1 82 ? 0.065 13.647 11.815 1.00 88.38 82 ILE A C 1
ATOM 653 O O . ILE A 1 82 ? 0.934 12.908 11.359 1.00 88.38 82 ILE A O 1
ATOM 657 N N . PHE A 1 83 ? -0.109 13.805 13.128 1.00 88.69 83 PHE A N 1
ATOM 658 C CA . PHE A 1 83 ? 0.749 13.157 14.121 1.00 88.69 83 PHE A CA 1
ATOM 659 C C . PHE A 1 83 ? 0.567 11.635 14.115 1.00 88.69 83 PHE A C 1
ATOM 661 O O . PHE A 1 83 ? 1.546 10.891 14.135 1.00 88.69 83 PHE A O 1
ATOM 668 N N . SER A 1 84 ? -0.681 11.172 14.012 1.00 88.06 84 SER A N 1
ATOM 669 C CA . SER A 1 84 ? -1.004 9.740 13.968 1.00 88.06 84 SER A CA 1
ATOM 670 C C . SER A 1 84 ? -0.430 9.054 12.725 1.00 88.06 84 SER A C 1
ATOM 672 O O . SER A 1 84 ? 0.089 7.945 12.827 1.00 88.06 84 SER A O 1
ATOM 674 N N . ILE A 1 85 ? -0.462 9.724 11.567 1.00 89.81 85 ILE A N 1
ATOM 675 C CA . ILE A 1 85 ? 0.143 9.223 10.324 1.00 89.81 85 ILE A CA 1
ATOM 676 C C . ILE A 1 85 ? 1.663 9.120 10.467 1.00 89.81 85 ILE A C 1
ATOM 678 O O . ILE A 1 85 ? 2.237 8.095 10.104 1.00 89.81 85 ILE A O 1
ATOM 682 N N . LEU A 1 86 ? 2.315 10.152 11.014 1.00 90.88 86 LEU A N 1
ATOM 683 C CA . LEU A 1 86 ? 3.769 10.155 11.184 1.00 90.88 86 LEU A CA 1
ATOM 684 C C . LEU A 1 86 ? 4.227 9.046 12.131 1.00 90.88 86 LEU A C 1
ATOM 686 O O . LEU A 1 86 ? 5.094 8.261 11.765 1.00 90.88 86 LEU A O 1
ATOM 690 N N . ILE A 1 87 ? 3.621 8.937 13.315 1.00 89.44 87 ILE A N 1
ATOM 691 C CA . ILE A 1 87 ? 4.002 7.919 14.302 1.00 89.44 87 ILE A CA 1
ATOM 692 C C . ILE A 1 87 ? 3.648 6.510 13.819 1.00 89.44 87 ILE A C 1
ATOM 694 O O . ILE A 1 87 ? 4.468 5.600 13.935 1.00 89.44 87 ILE A O 1
ATOM 698 N N . GLY A 1 88 ? 2.463 6.330 13.231 1.00 89.94 88 GLY A N 1
ATOM 699 C CA . GLY A 1 88 ? 2.046 5.047 12.669 1.00 89.94 88 GLY A CA 1
ATOM 700 C C . GLY A 1 88 ? 2.954 4.573 11.535 1.00 89.94 88 GLY A C 1
ATOM 701 O O . GLY A 1 88 ? 3.252 3.387 11.435 1.00 89.94 88 GLY A O 1
ATOM 702 N N . GLY A 1 89 ? 3.444 5.496 10.705 1.00 91.56 89 GLY A N 1
ATOM 703 C CA . GLY A 1 89 ? 4.289 5.181 9.555 1.00 91.56 89 GLY A CA 1
ATOM 704 C C . GLY A 1 89 ? 5.714 4.737 9.900 1.00 91.56 89 GLY A C 1
ATOM 705 O O . GLY A 1 89 ? 6.338 4.068 9.078 1.00 91.56 89 GLY A O 1
ATOM 706 N N . ILE A 1 90 ? 6.230 5.051 11.096 1.00 93.81 90 ILE A N 1
ATOM 707 C CA . ILE A 1 90 ? 7.618 4.731 11.485 1.00 93.81 90 ILE A CA 1
ATOM 708 C C . ILE A 1 90 ? 7.872 3.220 11.482 1.00 93.81 90 ILE A C 1
ATOM 710 O O . ILE A 1 90 ? 8.926 2.780 11.028 1.00 93.81 90 ILE A O 1
ATOM 714 N N . LEU A 1 91 ? 6.917 2.419 11.962 1.00 89.94 91 LEU A N 1
ATOM 715 C CA . LEU A 1 91 ? 7.085 0.967 12.074 1.00 89.94 91 LEU A CA 1
ATOM 716 C C . LEU A 1 91 ? 7.096 0.260 10.703 1.00 89.94 91 LEU A C 1
ATOM 718 O O . LEU A 1 91 ? 8.071 -0.441 10.420 1.00 89.94 91 LEU A O 1
ATOM 722 N N . PRO A 1 92 ? 6.113 0.486 9.808 1.00 93.62 92 PRO A N 1
ATOM 723 C CA . PRO A 1 92 ? 6.166 -0.019 8.435 1.00 93.62 92 PRO A CA 1
ATOM 724 C C . PRO A 1 92 ? 7.379 0.500 7.652 1.00 93.62 92 PRO A C 1
ATOM 726 O O . PRO A 1 92 ? 7.977 -0.245 6.878 1.00 93.62 92 PRO A O 1
ATOM 729 N N . PHE A 1 93 ? 7.785 1.757 7.872 1.00 92.50 93 PHE A N 1
ATOM 730 C CA . PHE A 1 93 ? 8.996 2.309 7.263 1.00 92.50 93 PHE A CA 1
ATOM 731 C C . PHE A 1 93 ? 10.249 1.564 7.731 1.00 92.50 93 PHE A C 1
ATOM 733 O O . PHE A 1 93 ? 11.057 1.154 6.903 1.00 92.50 93 PHE A O 1
ATOM 740 N N . GLY A 1 94 ? 10.385 1.326 9.037 1.00 91.88 94 GLY A N 1
ATOM 741 C CA . GLY A 1 94 ? 11.491 0.553 9.600 1.00 91.88 94 GLY A CA 1
ATOM 742 C C . GLY A 1 94 ? 11.560 -0.871 9.045 1.00 91.88 94 GLY A C 1
ATOM 743 O O . GLY A 1 94 ? 12.650 -1.346 8.733 1.00 91.88 94 GLY A O 1
ATOM 744 N N . ALA A 1 95 ? 10.409 -1.520 8.843 1.00 92.06 95 ALA A N 1
ATOM 745 C CA . ALA A 1 95 ? 10.334 -2.876 8.299 1.00 92.06 95 ALA A CA 1
ATOM 746 C C . ALA A 1 95 ? 10.910 -2.995 6.875 1.00 92.06 95 ALA A C 1
ATOM 748 O O . ALA A 1 95 ? 11.511 -4.014 6.549 1.00 92.06 95 ALA A O 1
ATOM 749 N N . ILE A 1 96 ? 10.761 -1.961 6.038 1.00 94.88 96 ILE A N 1
ATOM 750 C CA . ILE A 1 96 ? 11.255 -1.958 4.650 1.00 94.88 96 ILE A CA 1
ATOM 751 C C . ILE A 1 96 ? 12.576 -1.188 4.468 1.00 94.88 96 ILE A C 1
ATOM 753 O O . ILE A 1 96 ? 13.215 -1.288 3.422 1.00 94.88 96 ILE A O 1
ATOM 757 N N . PHE A 1 97 ? 13.014 -0.422 5.470 1.00 93.50 97 PHE A N 1
ATOM 758 C CA . PHE A 1 97 ? 14.129 0.524 5.358 1.00 93.50 97 PHE A CA 1
ATOM 759 C C . PHE A 1 97 ? 15.421 -0.102 4.818 1.00 93.50 97 PHE A C 1
ATOM 761 O O . PHE A 1 97 ? 16.032 0.428 3.889 1.00 93.50 97 PHE A O 1
ATOM 768 N N . ILE A 1 98 ? 15.817 -1.248 5.375 1.00 91.31 98 ILE A N 1
ATOM 769 C CA . ILE A 1 98 ? 17.047 -1.947 4.985 1.00 91.31 98 ILE A CA 1
ATOM 770 C C . ILE A 1 98 ? 16.979 -2.415 3.525 1.00 91.31 98 ILE A C 1
ATOM 772 O O . ILE A 1 98 ? 17.948 -2.271 2.782 1.00 91.31 98 ILE A O 1
ATOM 776 N N . GLU A 1 99 ? 15.815 -2.881 3.079 1.00 91.69 99 GLU A N 1
ATOM 777 C CA . GLU A 1 99 ? 15.627 -3.312 1.695 1.00 91.69 99 GLU A CA 1
ATOM 778 C C . GLU A 1 99 ? 15.663 -2.153 0.711 1.00 91.69 99 GLU A C 1
ATOM 780 O O . GLU A 1 99 ? 16.320 -2.242 -0.327 1.00 91.69 99 GLU A O 1
ATOM 785 N N . LEU A 1 100 ? 15.030 -1.029 1.052 1.00 91.81 100 LEU A N 1
ATOM 786 C CA . LEU A 1 100 ? 15.125 0.182 0.238 1.00 91.81 100 LEU A CA 1
ATOM 787 C C . LEU A 1 100 ? 16.577 0.648 0.104 1.00 91.81 100 LEU A C 1
ATOM 789 O O . LEU A 1 100 ? 16.986 1.042 -0.988 1.00 91.81 100 LEU A O 1
ATOM 793 N N . PHE A 1 101 ? 17.365 0.562 1.178 1.00 92.62 101 PHE A N 1
ATOM 794 C CA . PHE A 1 101 ? 18.788 0.891 1.144 1.00 92.62 101 PHE A CA 1
ATOM 795 C C . PHE A 1 101 ? 19.574 -0.028 0.197 1.00 92.62 101 PHE A C 1
ATOM 797 O O . PHE A 1 101 ? 20.361 0.464 -0.618 1.00 92.62 101 PHE A O 1
ATOM 804 N N . PHE A 1 102 ? 19.344 -1.343 0.243 1.00 90.50 102 PHE A N 1
ATOM 805 C CA . PHE A 1 102 ? 20.014 -2.287 -0.656 1.00 90.50 102 PHE A CA 1
ATOM 806 C C . PHE A 1 102 ? 19.611 -2.099 -2.117 1.00 90.50 102 PHE A C 1
ATOM 808 O O . PHE A 1 102 ? 20.473 -2.143 -2.999 1.00 90.50 102 PHE A O 1
ATOM 815 N N . ILE A 1 103 ? 18.331 -1.842 -2.388 1.00 92.50 103 ILE A N 1
ATOM 816 C CA . ILE A 1 103 ? 17.840 -1.563 -3.742 1.00 92.50 103 ILE A CA 1
ATOM 817 C C . ILE A 1 103 ? 18.474 -0.279 -4.275 1.00 92.50 103 ILE A C 1
ATOM 819 O O . ILE A 1 103 ? 19.027 -0.283 -5.375 1.00 92.50 103 ILE A O 1
ATOM 823 N N . LEU A 1 104 ? 18.454 0.806 -3.495 1.00 93.31 104 LEU A N 1
ATOM 824 C CA . LEU A 1 104 ? 19.036 2.083 -3.905 1.00 93.31 104 LEU A CA 1
ATOM 825 C C . LEU A 1 104 ? 20.545 1.962 -4.151 1.00 93.31 104 LEU A C 1
ATOM 827 O O . LEU A 1 104 ? 21.045 2.467 -5.153 1.00 93.31 104 LEU A O 1
ATOM 831 N N . THR A 1 105 ? 21.254 1.239 -3.283 1.00 93.19 105 THR A N 1
ATOM 832 C CA . THR A 1 105 ? 22.688 0.958 -3.449 1.00 93.19 105 THR A CA 1
ATOM 833 C C . THR A 1 105 ? 22.956 0.136 -4.711 1.00 93.19 105 THR A C 1
ATOM 835 O O . THR A 1 105 ? 23.884 0.441 -5.456 1.00 93.19 105 THR A O 1
ATOM 838 N N . SER A 1 106 ? 22.123 -0.868 -5.000 1.00 91.88 106 SER A N 1
ATOM 839 C CA . SER A 1 106 ? 22.248 -1.686 -6.215 1.00 91.88 106 SER A CA 1
ATOM 840 C C . SER A 1 106 ? 22.055 -0.842 -7.478 1.00 91.88 106 SER A C 1
ATOM 842 O O . SER A 1 106 ? 22.847 -0.948 -8.412 1.00 91.88 106 SER A O 1
ATOM 844 N N . ILE A 1 107 ? 21.061 0.056 -7.475 1.00 92.06 107 ILE A N 1
ATOM 845 C CA . ILE A 1 107 ? 20.817 1.014 -8.565 1.00 92.06 107 ILE A CA 1
ATOM 846 C C . ILE A 1 107 ? 22.015 1.955 -8.734 1.00 92.06 107 ILE A C 1
ATOM 848 O O . ILE A 1 107 ? 22.474 2.151 -9.857 1.00 92.06 107 ILE A O 1
ATOM 852 N N . TRP A 1 108 ? 22.545 2.499 -7.634 1.00 94.69 108 TRP A N 1
ATOM 853 C CA . TRP A 1 108 ? 23.694 3.410 -7.652 1.00 94.69 108 TRP A CA 1
ATOM 854 C C . TRP A 1 108 ? 24.964 2.751 -8.204 1.00 94.69 108 TRP A C 1
ATOM 856 O O . TRP A 1 108 ? 25.738 3.380 -8.918 1.00 94.69 108 TRP A O 1
ATOM 866 N N . LEU A 1 109 ? 25.174 1.470 -7.898 1.00 94.06 109 LEU A N 1
ATOM 867 C CA . LEU A 1 109 ? 26.318 0.688 -8.372 1.00 94.06 109 LEU A CA 1
ATOM 868 C C . LEU A 1 109 ? 26.078 0.022 -9.739 1.00 94.06 109 LEU A C 1
ATOM 870 O O . LEU A 1 109 ? 26.933 -0.735 -10.205 1.00 94.06 109 LEU A O 1
ATOM 874 N N . HIS A 1 110 ? 24.926 0.270 -10.374 1.00 89.00 110 HIS A N 1
ATOM 875 C CA . HIS A 1 110 ? 24.502 -0.380 -11.619 1.00 89.00 110 HIS A CA 1
ATOM 876 C C . HIS A 1 110 ? 24.582 -1.918 -11.566 1.00 89.00 110 HIS A C 1
ATOM 878 O O . HIS A 1 110 ? 24.894 -2.574 -12.559 1.00 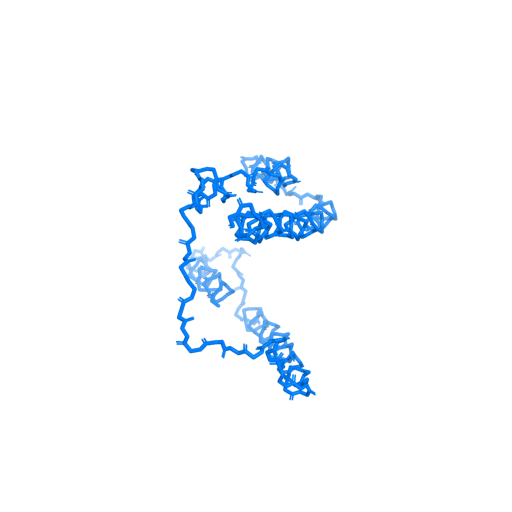89.00 110 HIS A O 1
ATOM 884 N N . GLN A 1 111 ? 24.319 -2.500 -10.394 1.00 87.56 111 GLN A N 1
ATOM 885 C CA . GLN A 1 111 ? 24.305 -3.944 -10.172 1.00 87.56 111 GLN A CA 1
ATOM 886 C C . GLN A 1 111 ? 22.869 -4.466 -10.127 1.00 87.56 111 GLN A C 1
ATOM 888 O O . GLN A 1 111 ? 21.946 -3.787 -9.673 1.00 87.56 111 GLN A O 1
ATOM 893 N N . PHE A 1 112 ? 22.679 -5.711 -10.562 1.00 84.31 112 PHE A N 1
ATOM 894 C CA . PHE A 1 112 ? 21.395 -6.384 -10.412 1.00 84.31 112 PHE A CA 1
ATOM 895 C C . PHE A 1 112 ? 21.154 -6.758 -8.944 1.00 84.31 112 PHE A C 1
ATOM 897 O O . PHE A 1 112 ? 22.017 -7.337 -8.286 1.00 84.31 112 PHE A O 1
ATOM 904 N N . TYR A 1 113 ? 19.962 -6.446 -8.436 1.00 86.81 113 TYR A N 1
ATOM 905 C CA . TYR A 1 113 ? 19.523 -6.873 -7.111 1.00 86.81 113 TYR A CA 1
ATOM 906 C C . TYR A 1 113 ? 19.023 -8.326 -7.184 1.00 86.81 113 TYR A C 1
ATOM 908 O O . TYR A 1 113 ? 17.991 -8.609 -7.791 1.00 86.81 113 TYR A O 1
ATOM 916 N N . TYR A 1 114 ? 19.771 -9.260 -6.591 1.00 81.94 114 TYR A N 1
ATOM 917 C CA . TYR A 1 114 ? 19.506 -10.704 -6.706 1.00 81.94 114 TYR A CA 1
ATOM 918 C C . TYR A 1 114 ? 18.598 -11.275 -5.602 1.00 81.94 114 TYR A C 1
ATOM 920 O O . TYR A 1 114 ? 18.127 -12.405 -5.719 1.00 81.94 114 TYR A O 1
ATOM 928 N N . LEU A 1 115 ? 18.304 -10.517 -4.541 1.00 87.56 115 LEU A N 1
ATOM 929 C CA . LEU A 1 115 ? 17.567 -11.004 -3.365 1.00 87.56 115 LEU A CA 1
ATOM 930 C C . LEU A 1 115 ? 16.033 -10.866 -3.486 1.00 87.56 115 LEU A C 1
ATOM 932 O O . LEU A 1 115 ? 15.340 -10.580 -2.514 1.00 87.56 115 LEU A O 1
ATOM 936 N N . PHE A 1 116 ? 15.458 -11.134 -4.663 1.00 85.56 116 PHE A N 1
ATOM 937 C CA . PHE A 1 116 ? 14.004 -11.017 -4.892 1.00 85.56 116 PHE A CA 1
ATOM 938 C C . PHE A 1 116 ? 13.140 -11.855 -3.929 1.00 85.56 116 PHE A C 1
ATOM 940 O O . PHE A 1 116 ? 12.044 -11.435 -3.562 1.00 85.56 116 PHE A O 1
ATOM 947 N N . GLY A 1 117 ? 13.623 -13.022 -3.487 1.00 85.88 117 GLY A N 1
ATOM 948 C CA . GLY A 1 117 ? 12.915 -13.842 -2.497 1.00 85.88 117 GLY A CA 1
ATOM 949 C C . GLY A 1 117 ? 12.847 -13.191 -1.110 1.00 85.88 117 GLY A C 1
ATOM 950 O O . GLY A 1 117 ? 11.830 -13.299 -0.427 1.00 85.88 117 GLY A O 1
ATOM 951 N N . PHE A 1 118 ? 13.896 -12.466 -0.716 1.00 87.44 118 PHE A N 1
ATOM 952 C CA . PHE A 1 118 ? 13.917 -11.722 0.542 1.00 87.44 118 PHE A CA 1
ATOM 953 C C . PHE A 1 118 ? 13.000 -10.496 0.478 1.00 87.44 118 PHE A C 1
ATOM 955 O O . PHE A 1 118 ? 12.234 -10.256 1.408 1.00 87.44 118 PHE A O 1
ATOM 962 N N . LEU A 1 119 ? 12.973 -9.807 -0.667 1.00 89.38 119 LEU A N 1
ATOM 963 C CA . LEU A 1 119 ? 12.035 -8.714 -0.928 1.00 89.38 119 LEU A CA 1
ATOM 964 C C . LEU A 1 119 ? 10.570 -9.149 -0.751 1.00 89.38 119 LEU A C 1
ATOM 966 O O . LEU A 1 119 ? 9.780 -8.418 -0.156 1.00 89.38 119 LEU A O 1
ATOM 970 N N . LEU A 1 120 ? 10.203 -10.348 -1.224 1.00 89.88 120 LEU A N 1
ATOM 971 C CA . LEU A 1 120 ? 8.856 -10.897 -1.030 1.00 89.88 120 LEU A CA 1
ATOM 972 C C . LEU A 1 120 ? 8.534 -11.108 0.457 1.00 89.88 120 LEU A C 1
ATOM 974 O O . LEU A 1 120 ? 7.436 -10.781 0.902 1.00 89.88 120 LEU A O 1
ATOM 978 N N . LEU A 1 12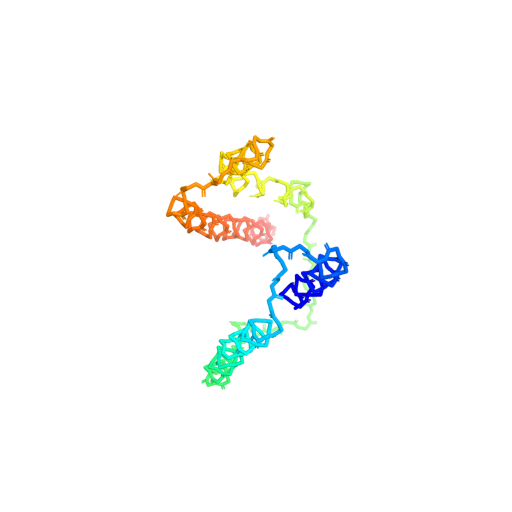1 ? 9.485 -11.633 1.230 1.00 91.75 121 LEU A N 1
ATOM 979 C CA . LEU A 1 121 ? 9.322 -11.837 2.670 1.00 91.75 121 LEU A CA 1
ATOM 980 C C . LEU A 1 121 ? 9.114 -10.499 3.388 1.00 91.75 121 LEU A C 1
ATOM 982 O O . LEU A 1 121 ? 8.164 -10.356 4.158 1.00 91.75 121 LEU A O 1
ATOM 986 N N . VAL A 1 122 ? 9.950 -9.502 3.099 1.00 93.56 122 VAL A N 1
ATOM 987 C CA . VAL A 1 122 ? 9.828 -8.158 3.685 1.00 93.56 122 VAL A CA 1
ATOM 988 C C . VAL A 1 122 ? 8.514 -7.495 3.276 1.00 93.56 122 VAL A C 1
ATOM 990 O O . VAL A 1 122 ? 7.870 -6.854 4.102 1.00 93.56 122 VAL A O 1
ATOM 993 N N . PHE A 1 123 ? 8.046 -7.714 2.047 1.00 91.19 123 PHE A N 1
ATOM 994 C CA . PHE A 1 123 ? 6.731 -7.252 1.605 1.00 91.19 123 PHE A CA 1
ATOM 995 C C . PHE A 1 123 ? 5.578 -7.881 2.407 1.00 91.19 123 PHE A C 1
ATOM 997 O O . PHE A 1 123 ? 4.631 -7.184 2.769 1.00 91.19 123 PHE A O 1
ATOM 1004 N N . LEU A 1 124 ? 5.657 -9.170 2.749 1.00 94.38 124 LEU A N 1
ATOM 1005 C CA . LEU A 1 124 ? 4.665 -9.805 3.624 1.00 94.38 124 LEU A CA 1
ATOM 1006 C C . LEU A 1 124 ? 4.705 -9.227 5.044 1.00 94.38 124 LEU A C 1
ATOM 1008 O O . LEU A 1 124 ? 3.651 -8.926 5.605 1.00 94.38 124 LEU A O 1
ATOM 1012 N N . ILE A 1 125 ? 5.900 -9.007 5.603 1.00 94.38 125 ILE A N 1
ATOM 1013 C CA . ILE A 1 125 ? 6.061 -8.338 6.905 1.00 94.38 125 ILE A CA 1
ATOM 1014 C C . ILE A 1 125 ? 5.475 -6.923 6.855 1.00 94.38 125 ILE A C 1
ATOM 1016 O O . ILE A 1 125 ? 4.790 -6.507 7.788 1.00 94.38 125 ILE A O 1
ATOM 1020 N N . LEU A 1 126 ? 5.677 -6.189 5.760 1.00 94.31 126 LEU A N 1
ATOM 1021 C CA . LEU A 1 126 ? 5.095 -4.864 5.567 1.00 94.31 126 LEU A CA 1
ATOM 1022 C C . LEU A 1 126 ? 3.561 -4.907 5.601 1.00 94.31 126 LEU A C 1
ATOM 1024 O O . LEU A 1 126 ? 2.942 -4.067 6.245 1.00 94.31 126 LEU A O 1
ATOM 1028 N N . ILE A 1 127 ? 2.930 -5.887 4.947 1.00 94.94 127 ILE A N 1
ATOM 1029 C CA . ILE A 1 127 ? 1.465 -6.039 4.983 1.00 94.94 127 ILE A CA 1
ATOM 1030 C C . ILE A 1 127 ? 0.981 -6.285 6.415 1.00 94.94 127 ILE A C 1
ATOM 1032 O O . ILE A 1 127 ? 0.029 -5.639 6.856 1.00 94.94 127 ILE A O 1
ATOM 1036 N N . VAL A 1 128 ? 1.637 -7.196 7.139 1.00 95.69 128 VAL A N 1
ATOM 1037 C CA . VAL A 1 128 ? 1.269 -7.537 8.520 1.00 95.69 128 VAL A CA 1
ATOM 1038 C C . VAL A 1 128 ? 1.439 -6.327 9.438 1.00 95.69 128 VAL A C 1
ATOM 1040 O O . VAL A 1 128 ? 0.489 -5.943 10.113 1.00 95.69 128 VAL A O 1
ATOM 1043 N N . THR A 1 129 ? 2.592 -5.659 9.398 1.00 95.56 129 THR A N 1
ATOM 1044 C CA . THR A 1 129 ? 2.861 -4.468 10.221 1.00 95.56 129 THR A CA 1
ATOM 1045 C C . THR A 1 129 ? 1.917 -3.308 9.895 1.00 95.56 129 THR A C 1
ATOM 1047 O O . THR A 1 129 ? 1.405 -2.659 10.805 1.00 95.56 129 THR A O 1
ATOM 1050 N N . CYS A 1 130 ? 1.594 -3.067 8.619 1.00 94.62 130 CYS A N 1
ATOM 1051 C CA . CYS A 1 130 ? 0.577 -2.084 8.234 1.00 94.62 130 CYS A CA 1
ATOM 1052 C C . CYS A 1 130 ? -0.802 -2.423 8.821 1.00 94.62 130 CYS A C 1
ATOM 1054 O O . CYS A 1 130 ? -1.502 -1.529 9.307 1.00 94.62 130 CYS A O 1
ATOM 1056 N N . ALA A 1 131 ? -1.200 -3.699 8.792 1.00 95.62 131 ALA A N 1
ATOM 1057 C CA . ALA A 1 131 ? -2.468 -4.145 9.360 1.00 95.62 131 ALA A CA 1
ATOM 1058 C C . ALA A 1 131 ? -2.494 -3.979 10.888 1.00 95.62 131 ALA A C 1
ATOM 1060 O O . ALA A 1 131 ? -3.451 -3.422 11.424 1.00 95.62 131 ALA A O 1
ATOM 1061 N N . GLU A 1 132 ? -1.428 -4.389 11.577 1.00 94.12 132 GLU A N 1
ATOM 1062 C CA . GLU A 1 132 ? -1.273 -4.247 13.029 1.00 94.12 132 GLU A CA 1
ATOM 1063 C C . GLU A 1 132 ? -1.383 -2.786 13.467 1.00 94.12 132 GLU A C 1
ATOM 1065 O O . GLU A 1 132 ? -2.205 -2.456 14.323 1.00 94.12 132 GLU A O 1
ATOM 1070 N N . ILE A 1 133 ? -0.623 -1.888 12.834 1.00 94.31 133 ILE A N 1
ATOM 1071 C CA . ILE A 1 133 ? -0.648 -0.461 13.169 1.00 94.31 133 ILE A CA 1
ATOM 1072 C C . ILE A 1 133 ? -2.013 0.155 12.893 1.00 94.31 133 ILE A C 1
ATOM 1074 O O . ILE A 1 133 ? -2.508 0.931 13.711 1.00 94.31 133 ILE A O 1
ATOM 1078 N N . THR A 1 134 ? -2.660 -0.223 11.790 1.00 92.69 134 THR A N 1
ATOM 1079 C CA . THR A 1 134 ? -4.015 0.248 11.482 1.00 92.69 134 THR A CA 1
ATOM 1080 C C . THR A 1 134 ? -4.996 -0.160 12.579 1.00 92.69 134 THR A C 1
ATOM 1082 O O . THR A 1 134 ? -5.739 0.687 13.071 1.00 92.69 134 THR A O 1
ATOM 1085 N N . ILE A 1 135 ? -4.977 -1.426 13.010 1.00 93.25 135 ILE A N 1
ATOM 1086 C CA . ILE A 1 135 ? -5.860 -1.932 14.073 1.00 93.25 135 ILE A CA 1
ATOM 1087 C C . ILE A 1 135 ? -5.591 -1.206 15.394 1.00 93.25 135 ILE A C 1
ATOM 1089 O O . ILE A 1 135 ? -6.531 -0.757 16.051 1.00 93.25 135 ILE A O 1
ATOM 1093 N N . VAL A 1 136 ? -4.321 -1.058 15.771 1.00 92.00 136 VAL A N 1
ATOM 1094 C CA . VAL A 1 136 ? -3.912 -0.415 17.026 1.00 92.00 136 VAL A CA 1
ATOM 1095 C C . VAL A 1 136 ? -4.325 1.058 17.056 1.00 92.00 136 VAL A C 1
ATOM 1097 O O . VAL A 1 136 ? -4.935 1.501 18.031 1.00 92.00 136 VAL A O 1
ATOM 1100 N N . LEU A 1 137 ? -4.064 1.816 15.987 1.00 89.75 137 LEU A N 1
ATOM 1101 C CA . LEU A 1 137 ? -4.453 3.227 15.902 1.00 89.75 137 LEU A CA 1
ATOM 1102 C C . LEU A 1 137 ? -5.974 3.401 15.909 1.00 89.75 137 LEU A C 1
ATOM 1104 O O . LEU A 1 137 ? -6.481 4.248 16.645 1.00 89.75 137 LEU A O 1
ATOM 1108 N N . TYR A 1 138 ? -6.713 2.567 15.169 1.00 89.62 138 TYR A N 1
ATOM 1109 C CA . TYR A 1 138 ? -8.178 2.583 15.206 1.00 89.62 138 TYR A CA 1
ATOM 1110 C C . TYR A 1 138 ? -8.714 2.286 16.602 1.00 89.62 138 TYR A C 1
ATOM 1112 O O . TYR A 1 138 ? -9.627 2.966 17.070 1.00 89.62 138 TYR A O 1
ATOM 1120 N N . TYR A 1 139 ? -8.145 1.292 17.285 1.00 89.06 139 TYR A N 1
ATOM 1121 C CA . TYR A 1 139 ? -8.552 0.945 18.639 1.00 89.06 139 TYR A CA 1
ATOM 1122 C C . TYR A 1 139 ? -8.300 2.096 19.614 1.00 89.06 139 TYR A C 1
ATOM 1124 O O . TYR A 1 139 ? -9.194 2.445 20.386 1.00 89.06 139 TYR A O 1
ATOM 1132 N N . PHE A 1 140 ? -7.126 2.731 19.560 1.00 86.00 140 PHE A N 1
ATOM 1133 C CA . PHE A 1 140 ? -6.837 3.889 20.403 1.00 86.00 140 PHE A CA 1
ATOM 1134 C C . PHE A 1 140 ? -7.769 5.065 20.104 1.00 86.00 140 PHE A C 1
ATOM 1136 O O . PHE A 1 140 ? -8.299 5.674 21.036 1.00 86.00 140 PHE A O 1
ATOM 1143 N N . GLN A 1 141 ? -8.030 5.360 18.830 1.00 84.81 141 GLN A N 1
ATOM 1144 C CA . GLN A 1 141 ? -8.945 6.429 18.434 1.00 84.81 141 GLN A CA 1
ATOM 1145 C C . GLN A 1 141 ? -10.373 6.157 18.925 1.00 84.81 141 GLN A C 1
ATOM 1147 O O . GLN A 1 141 ? -11.014 7.041 19.498 1.00 84.81 141 GLN A O 1
ATOM 1152 N N . LEU A 1 142 ? -10.858 4.923 18.773 1.00 85.00 142 LEU A N 1
ATOM 1153 C CA . LEU A 1 142 ? -12.176 4.508 19.247 1.00 85.00 142 LEU A CA 1
ATOM 1154 C C . LEU A 1 142 ? -12.265 4.581 20.776 1.00 85.00 142 LEU A C 1
ATOM 1156 O O . LEU A 1 142 ? -13.221 5.140 21.314 1.00 85.00 142 LEU A O 1
ATOM 1160 N N . ASN A 1 143 ? -11.262 4.060 21.484 1.00 83.69 143 ASN A N 1
ATOM 1161 C CA . ASN A 1 143 ? -11.233 4.053 22.943 1.00 83.69 143 ASN A CA 1
ATOM 1162 C C . ASN A 1 143 ? -11.284 5.475 23.506 1.00 83.69 143 ASN A C 1
ATOM 1164 O O . ASN A 1 143 ? -12.088 5.737 24.387 1.00 83.69 143 ASN A O 1
ATOM 1168 N N . ILE A 1 144 ? -10.536 6.431 22.958 1.00 78.75 144 ILE A N 1
ATOM 1169 C CA . ILE A 1 144 ? -10.598 7.818 23.444 1.00 78.75 144 ILE A CA 1
ATOM 1170 C C . ILE A 1 144 ? -11.986 8.428 23.212 1.00 78.75 144 ILE A C 1
ATOM 1172 O O . ILE A 1 144 ? -12.561 9.022 24.125 1.00 78.75 144 ILE A O 1
ATOM 1176 N N . ILE A 1 145 ? -12.574 8.225 22.030 1.00 76.25 145 ILE A N 1
ATOM 1177 C CA . ILE A 1 145 ? -13.903 8.762 21.699 1.00 76.25 145 ILE A CA 1
ATOM 1178 C C . ILE A 1 145 ? -14.998 8.193 22.623 1.00 76.25 145 ILE A C 1
ATOM 1180 O O . ILE A 1 145 ? -15.907 8.923 23.028 1.00 76.25 145 ILE A O 1
ATOM 1184 N N . PHE A 1 146 ? -14.935 6.904 22.974 1.00 70.62 146 PHE A N 1
ATOM 1185 C CA . PHE A 1 146 ? -15.933 6.249 23.833 1.00 70.62 146 PHE A CA 1
ATOM 1186 C C . PHE A 1 146 ? -15.600 6.297 25.334 1.00 70.62 146 PHE A C 1
ATOM 1188 O O . PHE A 1 146 ? -16.510 6.309 26.161 1.00 70.62 146 PHE A O 1
ATOM 1195 N N . GLY A 1 147 ? -14.326 6.364 25.703 1.00 63.97 147 GLY A N 1
ATOM 1196 C CA . GLY A 1 147 ? -13.830 6.402 27.079 1.00 63.97 147 GLY A CA 1
ATOM 1197 C C . GLY A 1 147 ? -14.123 7.732 27.768 1.00 63.97 147 GLY A C 1
ATOM 1198 O O . GLY A 1 147 ? -14.572 7.737 28.913 1.00 63.97 147 GLY A O 1
ATOM 1199 N N . PHE A 1 148 ? -14.022 8.855 27.046 1.00 56.38 148 PHE A N 1
ATOM 1200 C CA . PHE A 1 148 ? -14.433 10.174 27.554 1.00 56.38 148 PHE A CA 1
ATOM 1201 C C . PHE A 1 148 ? -15.928 10.260 27.900 1.00 56.38 148 PHE A C 1
ATOM 1203 O O . PHE A 1 148 ? -16.330 11.111 28.688 1.00 56.38 148 PHE A O 1
ATOM 1210 N N . LYS A 1 149 ? -16.757 9.361 27.356 1.00 54.53 149 LYS A N 1
ATOM 1211 C CA . LYS A 1 149 ? -18.196 9.285 27.647 1.00 54.53 149 LYS A CA 1
ATOM 1212 C C . LYS A 1 149 ? -18.552 8.563 28.942 1.00 54.53 149 LYS A C 1
ATOM 1214 O O . LYS A 1 149 ? -19.691 8.676 29.367 1.00 54.53 149 LYS A O 1
ATOM 1219 N N . LYS A 1 150 ? -17.639 7.783 29.526 1.00 54.47 150 LYS A N 1
ATOM 1220 C CA . LYS A 1 150 ? -17.899 7.042 30.774 1.00 54.47 150 LYS A CA 1
ATOM 1221 C C . LYS A 1 150 ? -17.547 7.842 32.034 1.00 54.47 150 LYS A C 1
ATOM 1223 O O . LYS A 1 150 ? -17.905 7.418 33.124 1.00 54.47 150 LYS A O 1
ATOM 1228 N N . LEU A 1 151 ? -16.819 8.951 31.877 1.00 52.50 151 LEU A N 1
ATOM 1229 C CA . LEU A 1 151 ? -16.303 9.794 32.965 1.00 52.50 151 LEU A CA 1
ATOM 1230 C C . LEU A 1 151 ? -17.085 11.112 33.152 1.00 52.50 151 LEU A C 1
ATOM 1232 O O . LEU A 1 151 ? -16.737 11.897 34.029 1.00 52.50 151 LEU A O 1
ATOM 1236 N N . LYS A 1 152 ? -18.126 11.354 32.347 1.00 45.06 152 LYS A N 1
ATOM 1237 C CA . LYS A 1 152 ? -19.109 12.438 32.500 1.00 45.06 152 LYS A CA 1
ATOM 1238 C C . LYS A 1 152 ? -20.501 11.835 32.587 1.00 45.06 152 LYS A C 1
ATOM 1240 O O . LYS A 1 152 ? -21.317 12.405 33.336 1.00 45.06 152 LYS A O 1
#

pLDDT: mean 85.89, std 9.03, range [45.06, 95.69]

Radius of gyration: 23.77 Å; chains: 1; bounding box: 58×32×65 Å

InterPro domains:
  IPR004240 Nonaspanin (TM9SF) [PF02990] (1-143)
  IPR004240 Nonaspanin (TM9SF) [PTHR10766] (1-143)